Protein AF-A0A954LZQ9-F1 (afdb_monomer_lite)

Structure (mmCIF, N/CA/C/O backbone):
data_AF-A0A954LZQ9-F1
#
_entry.id   AF-A0A954LZQ9-F1
#
loop_
_atom_site.group_PDB
_atom_site.id
_atom_site.type_symbol
_atom_site.label_atom_id
_atom_site.label_alt_id
_atom_site.label_comp_id
_atom_site.label_asym_id
_atom_site.label_entity_id
_atom_site.label_seq_id
_atom_site.pdbx_PDB_ins_code
_atom_site.Cartn_x
_atom_site.Cartn_y
_atom_site.Cartn_z
_atom_site.occupancy
_atom_site.B_iso_or_equiv
_atom_site.auth_seq_id
_atom_site.auth_comp_id
_atom_site.auth_asym_id
_atom_site.auth_atom_id
_atom_site.pdbx_PDB_model_num
ATOM 1 N N . MET A 1 1 ? 8.704 12.516 14.316 1.00 36.72 1 MET A N 1
ATOM 2 C CA . MET A 1 1 ? 9.330 11.200 14.576 1.00 36.72 1 MET A CA 1
ATOM 3 C C . MET A 1 1 ? 9.450 10.522 13.229 1.00 36.72 1 MET A C 1
ATOM 5 O O . MET A 1 1 ? 8.586 9.747 12.837 1.00 36.72 1 MET A O 1
ATOM 9 N N . ASP A 1 2 ? 10.473 10.926 12.489 1.00 45.78 2 ASP A N 1
ATOM 10 C CA . ASP A 1 2 ? 10.726 10.529 11.110 1.00 45.78 2 ASP A CA 1
ATOM 11 C C . ASP A 1 2 ? 11.524 9.229 11.126 1.00 45.78 2 ASP A C 1
ATOM 13 O O . ASP A 1 2 ? 12.748 9.209 11.108 1.00 45.78 2 ASP A O 1
ATOM 17 N N . GLY A 1 3 ? 10.791 8.132 11.284 1.00 42.84 3 GLY A N 1
ATOM 18 C CA . GLY A 1 3 ? 11.306 6.764 11.251 1.00 42.84 3 GLY A CA 1
ATOM 19 C C . GLY A 1 3 ? 10.400 5.885 10.400 1.00 42.84 3 GLY A C 1
ATOM 20 O O . GLY A 1 3 ? 10.097 4.753 10.764 1.00 42.84 3 GLY A O 1
ATOM 21 N N . ALA A 1 4 ? 9.864 6.441 9.315 1.00 47.81 4 ALA A N 1
ATOM 22 C CA . ALA A 1 4 ? 9.024 5.682 8.412 1.00 47.81 4 ALA A CA 1
ATOM 23 C C . ALA A 1 4 ? 9.945 4.721 7.625 1.00 47.81 4 ALA A C 1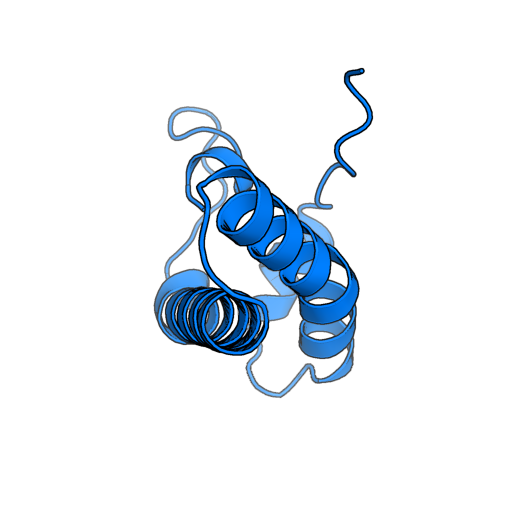
ATOM 25 O O . ALA A 1 4 ? 10.827 5.211 6.923 1.00 47.81 4 ALA A O 1
ATOM 26 N N . PRO A 1 5 ? 9.758 3.386 7.667 1.00 53.69 5 PRO A N 1
ATOM 27 C CA . PRO A 1 5 ? 10.696 2.425 7.069 1.00 53.69 5 PRO A CA 1
ATOM 28 C C . PRO A 1 5 ? 10.910 2.690 5.577 1.00 53.69 5 PRO A C 1
ATOM 30 O O . PRO A 1 5 ? 9.945 2.682 4.828 1.00 53.69 5 PRO A O 1
ATOM 33 N N . GLU A 1 6 ? 12.122 2.992 5.131 1.00 60.88 6 GLU A N 1
ATOM 34 C CA . GLU A 1 6 ? 12.376 3.231 3.709 1.00 60.88 6 GLU A CA 1
ATOM 35 C C . GLU A 1 6 ? 12.058 1.964 2.910 1.00 60.88 6 GLU A C 1
ATOM 37 O O . GLU A 1 6 ? 12.598 0.888 3.177 1.00 60.88 6 GLU A O 1
ATOM 42 N N . THR A 1 7 ? 11.135 2.076 1.959 1.00 68.94 7 THR A N 1
ATOM 43 C CA . THR A 1 7 ? 10.757 0.928 1.143 1.00 68.94 7 THR A CA 1
ATOM 44 C C . THR A 1 7 ? 11.824 0.718 0.100 1.00 68.94 7 THR A C 1
ATOM 46 O O . THR A 1 7 ? 12.047 1.566 -0.763 1.00 68.94 7 THR A O 1
ATOM 49 N N . ARG A 1 8 ? 12.507 -0.418 0.202 1.00 79.00 8 ARG A N 1
ATOM 50 C CA . ARG A 1 8 ? 13.597 -0.760 -0.702 1.00 79.00 8 ARG A CA 1
ATOM 51 C C . ARG A 1 8 ? 13.043 -0.866 -2.120 1.00 79.00 8 ARG A C 1
ATOM 53 O O . ARG A 1 8 ? 12.095 -1.613 -2.350 1.00 79.00 8 ARG A O 1
ATOM 60 N N . ALA A 1 9 ? 13.661 -0.173 -3.075 1.00 78.00 9 ALA A N 1
ATOM 61 C CA . ALA A 1 9 ? 13.282 -0.257 -4.489 1.00 78.00 9 ALA A CA 1
ATOM 62 C C . ALA A 1 9 ? 13.271 -1.712 -5.000 1.00 78.00 9 ALA A C 1
ATOM 64 O O . ALA A 1 9 ? 12.428 -2.078 -5.811 1.00 78.00 9 ALA A O 1
ATOM 65 N N . SER A 1 10 ? 14.147 -2.562 -4.452 1.00 83.00 10 SER A N 1
ATOM 66 C CA . SER A 1 10 ? 14.182 -4.000 -4.730 1.00 83.00 10 SER A CA 1
ATOM 67 C C . SER A 1 10 ? 12.906 -4.740 -4.323 1.00 83.00 10 SER A C 1
ATOM 69 O O . SER A 1 10 ? 12.534 -5.686 -5.003 1.00 83.00 10 SER A O 1
ATOM 71 N N . LEU A 1 11 ? 12.238 -4.336 -3.235 1.00 89.31 11 LEU A N 1
ATOM 72 C CA . LEU A 1 11 ? 10.965 -4.936 -2.830 1.00 89.31 11 LEU A CA 1
ATOM 73 C C . LEU A 1 11 ? 9.874 -4.572 -3.836 1.00 89.31 11 LEU A C 1
ATOM 75 O O . LEU A 1 11 ? 9.161 -5.451 -4.294 1.00 89.31 11 LEU A O 1
ATOM 79 N N . ILE A 1 12 ? 9.793 -3.300 -4.237 1.00 88.06 12 ILE A N 1
ATOM 80 C CA . ILE A 1 12 ? 8.771 -2.852 -5.192 1.00 88.06 12 ILE A CA 1
ATOM 81 C C . ILE A 1 12 ? 8.941 -3.518 -6.556 1.00 88.06 12 ILE A C 1
ATOM 83 O O . ILE A 1 12 ? 7.959 -3.983 -7.119 1.00 88.06 12 ILE A O 1
ATOM 87 N N . LEU A 1 13 ? 10.177 -3.641 -7.050 1.00 87.19 13 LEU A N 1
ATOM 88 C CA . LEU A 1 13 ? 10.455 -4.348 -8.304 1.00 87.19 13 LEU A CA 1
ATOM 89 C C . LEU A 1 13 ? 9.993 -5.812 -8.263 1.00 87.19 13 LEU A C 1
ATOM 91 O O . LEU A 1 13 ? 9.482 -6.312 -9.259 1.00 87.19 13 LEU A O 1
ATOM 95 N N . ARG A 1 14 ? 10.125 -6.486 -7.114 1.00 92.44 14 ARG A N 1
ATOM 96 C CA . ARG A 1 14 ? 9.640 -7.863 -6.938 1.00 92.44 14 ARG A CA 1
ATOM 97 C C . ARG A 1 14 ? 8.114 -7.967 -6.958 1.00 92.44 14 ARG A C 1
ATOM 99 O O . ARG A 1 14 ? 7.603 -8.981 -7.403 1.00 92.44 14 ARG A O 1
ATOM 106 N N . LEU A 1 15 ? 7.384 -6.911 -6.585 1.00 92.25 15 LEU A N 1
ATOM 107 C CA . LEU A 1 15 ? 5.914 -6.890 -6.664 1.00 92.25 15 LEU A CA 1
ATOM 108 C C . LEU A 1 15 ? 5.373 -6.879 -8.103 1.00 92.25 15 LEU A C 1
ATOM 110 O O . LEU A 1 15 ? 4.173 -7.058 -8.294 1.00 92.25 15 LEU A O 1
ATOM 114 N N . HIS A 1 16 ? 6.220 -6.677 -9.119 1.00 89.62 16 HIS A N 1
ATOM 115 C CA . HIS A 1 16 ? 5.815 -6.898 -10.512 1.00 89.62 16 HIS A CA 1
ATOM 116 C C . HIS A 1 16 ? 5.597 -8.387 -10.815 1.00 89.62 16 HIS A C 1
ATOM 118 O O . HIS A 1 16 ? 4.877 -8.710 -11.757 1.00 89.62 16 HIS A O 1
ATOM 124 N N . ASP A 1 17 ? 6.199 -9.286 -10.032 1.00 90.31 17 ASP A N 1
ATOM 125 C CA . ASP A 1 17 ? 5.918 -10.714 -10.084 1.00 90.31 17 ASP A CA 1
ATOM 126 C C . ASP A 1 17 ? 4.754 -11.045 -9.137 1.00 90.31 17 ASP A C 1
ATOM 128 O O . ASP A 1 17 ? 4.855 -10.961 -7.909 1.00 90.31 17 ASP A O 1
ATOM 132 N N . ARG A 1 18 ? 3.606 -11.416 -9.712 1.00 87.75 18 ARG A N 1
ATOM 133 C CA . ARG A 1 18 ? 2.420 -11.793 -8.929 1.00 87.75 18 ARG A CA 1
ATOM 134 C C . ARG A 1 18 ? 2.608 -13.099 -8.161 1.00 87.75 18 ARG A C 1
ATOM 136 O O . ARG A 1 18 ? 1.901 -13.306 -7.177 1.00 87.75 18 ARG A O 1
ATOM 143 N N . ASP A 1 19 ? 3.537 -13.946 -8.595 1.00 92.44 19 ASP A N 1
ATOM 144 C CA . ASP A 1 19 ? 3.801 -15.244 -7.982 1.00 92.44 19 ASP A CA 1
ATOM 145 C C . ASP A 1 19 ? 4.890 -15.165 -6.889 1.00 92.44 19 ASP A C 1
ATOM 147 O O . ASP A 1 19 ? 5.075 -16.130 -6.142 1.00 92.44 19 ASP A O 1
ATOM 151 N N . ASP A 1 20 ? 5.568 -14.017 -6.715 1.00 94.81 20 ASP A N 1
ATOM 152 C CA . ASP A 1 20 ? 6.530 -13.778 -5.623 1.00 94.81 20 ASP A CA 1
ATOM 153 C C . ASP A 1 20 ? 5.803 -13.514 -4.290 1.00 94.81 20 ASP A C 1
ATOM 155 O O . ASP A 1 20 ? 5.712 -12.390 -3.786 1.00 94.81 20 ASP A O 1
ATOM 159 N N . LEU A 1 21 ? 5.249 -14.582 -3.712 1.00 94.25 21 LEU A N 1
ATOM 160 C CA . LEU A 1 21 ? 4.495 -14.542 -2.455 1.00 94.25 21 LEU A CA 1
ATOM 161 C C . LEU A 1 21 ? 5.305 -13.958 -1.289 1.00 94.25 21 LEU A C 1
ATOM 163 O O . LEU A 1 21 ? 4.731 -13.280 -0.437 1.00 94.25 21 LEU A O 1
ATOM 167 N N . ASP A 1 22 ? 6.623 -14.171 -1.268 1.00 95.69 22 ASP A N 1
ATOM 168 C CA . ASP A 1 22 ? 7.505 -13.641 -0.225 1.00 95.69 22 ASP A CA 1
ATOM 169 C C . ASP A 1 22 ? 7.574 -12.109 -0.293 1.00 95.69 22 ASP A C 1
ATOM 171 O O . ASP A 1 22 ? 7.508 -11.436 0.738 1.00 95.69 22 ASP A O 1
ATOM 175 N N . ALA A 1 23 ? 7.659 -11.535 -1.500 1.00 94.00 23 ALA A N 1
ATOM 176 C CA . ALA A 1 23 ? 7.613 -10.086 -1.684 1.00 94.00 23 ALA A CA 1
ATOM 177 C C . ALA A 1 23 ? 6.255 -9.505 -1.267 1.00 94.00 23 ALA A C 1
ATOM 179 O O . ALA A 1 23 ? 6.206 -8.476 -0.589 1.00 94.00 23 ALA A O 1
ATOM 180 N N . TRP A 1 24 ? 5.152 -10.172 -1.620 1.00 95.06 24 TRP A N 1
ATOM 181 C CA . TRP A 1 24 ? 3.808 -9.755 -1.208 1.00 95.06 24 TRP A CA 1
ATOM 182 C C . TRP A 1 24 ? 3.612 -9.819 0.306 1.00 95.06 24 TRP A C 1
ATOM 184 O O . TRP A 1 24 ? 3.000 -8.916 0.887 1.00 95.06 24 TRP A O 1
ATOM 194 N N . GLN A 1 25 ? 4.157 -10.846 0.958 1.00 95.38 25 GLN A N 1
ATOM 195 C CA . GLN A 1 25 ? 4.128 -10.966 2.409 1.00 95.38 25 GLN A CA 1
ATOM 196 C C . GLN A 1 25 ? 4.942 -9.846 3.072 1.00 95.38 25 GLN A C 1
ATOM 198 O O . GLN A 1 25 ? 4.403 -9.137 3.922 1.00 95.38 25 GLN A O 1
ATOM 203 N N . GLU A 1 26 ? 6.189 -9.623 2.644 1.00 94.31 26 GLU A N 1
ATOM 204 C CA . GLU A 1 26 ? 7.047 -8.549 3.170 1.00 94.31 26 GLU A CA 1
ATOM 205 C C . GLU A 1 26 ? 6.387 -7.170 2.982 1.00 94.31 26 GLU A C 1
ATOM 207 O O . GLU A 1 26 ? 6.340 -6.350 3.903 1.00 94.31 26 GLU A O 1
ATOM 212 N N . PHE A 1 27 ? 5.799 -6.921 1.809 1.00 93.81 27 PHE A N 1
ATOM 213 C CA . PHE A 1 27 ? 5.049 -5.699 1.534 1.00 93.81 27 PHE A CA 1
ATOM 214 C C . PHE A 1 27 ? 3.863 -5.521 2.492 1.00 93.81 27 PHE A C 1
ATOM 216 O O . PHE A 1 27 ? 3.694 -4.446 3.078 1.00 93.81 27 PHE A O 1
ATOM 223 N N . SER A 1 28 ? 3.061 -6.570 2.689 1.00 94.56 28 SER A N 1
ATOM 224 C CA . SER A 1 28 ? 1.905 -6.539 3.587 1.00 94.56 28 SER A CA 1
ATOM 225 C C . SER A 1 28 ? 2.312 -6.268 5.038 1.00 94.56 28 SER A C 1
ATOM 227 O O . SER A 1 28 ? 1.737 -5.391 5.687 1.00 94.56 28 SER A O 1
ATOM 229 N N . GLU A 1 29 ? 3.361 -6.930 5.533 1.00 94.69 29 GLU A N 1
ATOM 230 C CA . GLU A 1 29 ? 3.887 -6.745 6.892 1.00 94.69 29 GLU A CA 1
ATOM 231 C C . GLU A 1 29 ? 4.342 -5.301 7.160 1.00 94.69 29 GLU A C 1
ATOM 233 O O . GLU A 1 29 ? 4.172 -4.783 8.269 1.00 94.69 29 GLU A O 1
ATOM 238 N N . ILE A 1 30 ? 4.868 -4.615 6.142 1.00 92.25 30 ILE A N 1
ATOM 239 C CA . ILE A 1 30 ? 5.301 -3.217 6.246 1.00 92.25 30 ILE A CA 1
ATOM 240 C C . ILE A 1 30 ? 4.106 -2.259 6.164 1.00 92.25 30 ILE A C 1
ATOM 242 O O . ILE A 1 30 ? 3.987 -1.328 6.973 1.00 92.25 30 ILE A O 1
ATOM 246 N N . TYR A 1 31 ? 3.228 -2.449 5.178 1.00 93.06 31 TYR A N 1
ATOM 247 C CA . TYR A 1 31 ? 2.244 -1.438 4.795 1.00 93.06 31 TYR A CA 1
ATOM 248 C C . TYR A 1 31 ? 0.874 -1.610 5.431 1.00 93.06 31 TYR A C 1
ATOM 250 O O . TYR A 1 31 ? 0.262 -0.600 5.786 1.00 93.06 31 TYR A O 1
ATOM 258 N N . HIS A 1 32 ? 0.413 -2.838 5.666 1.00 95.69 32 HIS A N 1
ATOM 259 C CA . HIS A 1 32 ? -0.858 -3.073 6.347 1.00 95.69 32 HIS A CA 1
ATOM 260 C C . HIS A 1 32 ? -0.938 -2.345 7.706 1.00 95.69 32 HIS A C 1
ATOM 262 O O . HIS A 1 32 ? -1.856 -1.541 7.900 1.00 95.69 32 HIS A O 1
ATOM 268 N N . PRO A 1 33 ? 0.018 -2.510 8.650 1.00 96.00 33 PRO A N 1
ATOM 269 C CA . PRO A 1 33 ? -0.053 -1.812 9.933 1.00 96.00 33 PRO A CA 1
ATOM 270 C C . PRO A 1 33 ? 0.125 -0.294 9.801 1.00 96.00 33 PRO A C 1
ATOM 272 O O . PRO A 1 33 ? -0.362 0.454 10.650 1.00 96.00 33 PRO A O 1
ATOM 275 N N . LEU A 1 34 ? 0.817 0.187 8.764 1.00 94.12 34 LEU A N 1
ATOM 276 C CA . LEU A 1 34 ? 0.976 1.617 8.505 1.00 94.12 34 LEU A CA 1
ATOM 277 C C . LEU A 1 34 ? -0.353 2.250 8.073 1.00 94.12 34 LEU A C 1
ATOM 279 O O . LEU A 1 34 ? -0.781 3.228 8.692 1.00 94.12 34 LEU A O 1
ATOM 283 N N . VAL A 1 35 ? -1.029 1.662 7.084 1.00 95.69 35 VAL A N 1
ATOM 284 C CA . VAL A 1 35 ? -2.338 2.127 6.601 1.00 95.69 35 VAL A CA 1
ATOM 285 C C . VAL A 1 35 ? -3.393 1.988 7.696 1.00 95.69 35 VAL A C 1
ATOM 287 O O . VAL A 1 35 ? -4.140 2.932 7.947 1.00 95.69 35 VAL A O 1
ATOM 290 N N . PHE A 1 36 ? -3.395 0.871 8.427 1.00 97.75 36 PHE A N 1
ATOM 291 C CA . PHE A 1 36 ? -4.289 0.671 9.565 1.00 97.75 36 PHE A CA 1
ATOM 292 C C . PHE A 1 36 ? -4.129 1.779 10.618 1.00 97.75 36 PHE A C 1
ATOM 294 O O . PHE A 1 36 ? -5.111 2.392 11.036 1.00 97.75 36 PHE A O 1
ATOM 301 N N . ARG A 1 37 ? -2.892 2.093 11.037 1.00 97.19 37 ARG A N 1
ATOM 302 C CA . ARG A 1 37 ? -2.640 3.181 12.002 1.00 97.19 37 ARG A CA 1
ATOM 303 C C . ARG A 1 37 ? -3.071 4.540 11.458 1.00 97.19 37 ARG A C 1
ATOM 305 O O . ARG A 1 37 ? -3.618 5.338 12.220 1.00 97.19 37 ARG A O 1
ATOM 312 N N . LEU A 1 38 ? -2.860 4.795 10.167 1.00 95.69 38 LEU A N 1
ATOM 313 C CA . LEU A 1 38 ? -3.319 6.019 9.517 1.00 95.69 38 LEU A CA 1
ATOM 314 C C . LEU A 1 38 ? -4.849 6.123 9.564 1.00 95.69 38 LEU A C 1
ATOM 316 O O . LEU A 1 38 ? -5.361 7.123 10.063 1.00 95.69 38 LEU A O 1
ATOM 320 N N . ALA A 1 39 ? -5.577 5.082 9.159 1.00 97.44 39 ALA A N 1
ATOM 321 C CA . ALA A 1 39 ? -7.037 5.035 9.243 1.00 97.44 39 ALA A CA 1
ATOM 322 C C . ALA A 1 39 ? -7.530 5.230 10.689 1.00 97.44 39 ALA A C 1
ATOM 324 O O . ALA A 1 39 ? -8.397 6.066 10.949 1.00 97.44 39 ALA A O 1
ATOM 325 N N . ARG A 1 40 ? -6.905 4.561 11.667 1.00 98.19 40 ARG A N 1
ATOM 326 C CA . ARG A 1 40 ? -7.211 4.755 13.095 1.00 98.19 40 ARG A CA 1
ATOM 327 C C . ARG A 1 40 ? -6.991 6.198 13.546 1.00 98.19 40 ARG A C 1
ATOM 329 O O . ARG A 1 40 ? -7.846 6.749 14.234 1.00 98.19 40 ARG A O 1
ATOM 336 N N . SER A 1 41 ? -5.897 6.836 13.127 1.00 97.44 41 SER A N 1
ATOM 337 C CA . SER A 1 41 ? -5.625 8.251 13.434 1.00 97.44 41 SER A CA 1
ATOM 338 C C . SER A 1 41 ? -6.619 9.222 12.786 1.00 97.44 41 SER A C 1
ATOM 340 O O . SER A 1 41 ? -6.777 10.345 13.256 1.00 97.44 41 SER A O 1
ATOM 342 N N . LYS A 1 42 ? -7.319 8.784 11.733 1.00 97.00 42 LYS A N 1
ATOM 343 C CA . LYS A 1 42 ? -8.384 9.534 11.057 1.00 97.00 42 LYS A CA 1
ATOM 344 C C . LYS A 1 42 ? -9.774 9.277 11.653 1.00 97.00 42 LYS A C 1
ATOM 346 O O . LYS A 1 42 ? -10.746 9.828 11.153 1.00 97.00 42 LYS A O 1
ATOM 351 N N . GLY A 1 43 ? -9.872 8.485 12.725 1.00 97.56 43 GLY A N 1
ATOM 352 C CA . GLY A 1 43 ? -11.111 8.272 13.477 1.00 97.56 43 GLY A CA 1
ATOM 353 C C . GLY A 1 43 ? -11.942 7.063 13.043 1.00 97.56 43 GLY A C 1
ATOM 354 O O . GLY A 1 43 ? -13.008 6.840 13.610 1.00 97.56 43 GLY A O 1
ATOM 355 N N . PHE A 1 44 ? -11.463 6.254 12.094 1.00 98.19 44 PHE A N 1
ATOM 356 C CA . PHE A 1 44 ? -12.140 5.016 11.700 1.00 98.19 44 PHE A CA 1
ATOM 357 C C . PHE A 1 44 ? -12.154 4.023 12.860 1.00 98.19 44 PHE A C 1
ATOM 359 O O . PHE A 1 44 ? -11.147 3.881 13.558 1.00 98.19 44 PHE A O 1
ATOM 366 N N . GLN A 1 45 ? -13.264 3.307 13.057 1.00 98.38 45 GLN A N 1
ATOM 367 C CA . GLN A 1 45 ? -13.341 2.182 13.998 1.00 98.38 45 GLN A CA 1
ATOM 368 C C . GLN A 1 45 ? -12.406 1.032 13.585 1.00 98.38 45 GLN A C 1
ATOM 370 O O . GLN A 1 45 ? -11.834 1.039 12.499 1.00 98.38 45 GLN A O 1
ATOM 375 N N . HIS A 1 46 ? -12.184 0.070 14.484 1.00 97.75 46 HIS A N 1
ATOM 376 C CA . HIS A 1 46 ? -11.190 -0.986 14.269 1.00 97.75 46 HIS A CA 1
ATOM 377 C C . HIS A 1 46 ? -11.467 -1.819 13.009 1.00 97.75 46 HIS A C 1
ATOM 379 O O . HIS A 1 46 ? -10.546 -2.021 12.227 1.00 97.75 46 HIS A O 1
ATOM 385 N N . SER A 1 47 ? -12.716 -2.250 12.804 1.00 98.06 47 SER A N 1
ATOM 386 C CA . SER A 1 47 ? -13.135 -3.003 11.614 1.00 98.06 47 SER A CA 1
ATOM 387 C C . SER A 1 47 ? -12.871 -2.214 10.337 1.00 98.06 47 SER A C 1
ATOM 389 O O . SER A 1 47 ? -12.134 -2.672 9.476 1.00 98.06 47 SER A O 1
ATOM 391 N N . ASP A 1 48 ? -13.362 -0.978 10.274 1.00 98.06 48 ASP A N 1
ATOM 392 C CA . ASP A 1 48 ? -13.250 -0.162 9.066 1.00 98.06 48 ASP A CA 1
ATOM 393 C C . ASP A 1 48 ? -11.786 0.173 8.762 1.00 98.06 48 ASP A C 1
ATOM 395 O O . ASP A 1 48 ? -11.390 0.262 7.607 1.00 98.06 48 ASP A O 1
ATOM 399 N N . ALA A 1 49 ? -10.948 0.332 9.790 1.00 98.25 49 ALA A N 1
ATOM 400 C CA . ALA A 1 49 ? -9.517 0.531 9.600 1.00 98.25 49 ALA A CA 1
ATOM 401 C C . ALA A 1 49 ? -8.817 -0.715 9.029 1.00 98.25 49 ALA A C 1
ATOM 403 O O . ALA A 1 49 ? -7.867 -0.561 8.259 1.00 98.25 49 ALA A O 1
ATOM 404 N N . LEU A 1 50 ? -9.257 -1.928 9.391 1.00 97.69 50 LEU A N 1
ATOM 405 C CA . LEU A 1 50 ? -8.769 -3.170 8.778 1.00 97.69 50 LEU A CA 1
ATOM 406 C C . LEU A 1 50 ? -9.229 -3.280 7.322 1.00 97.69 50 LEU A C 1
ATOM 408 O O . LEU A 1 50 ? -8.422 -3.619 6.460 1.00 97.69 50 LEU A O 1
ATOM 412 N N . ASP A 1 51 ? -10.489 -2.953 7.042 1.00 97.94 51 ASP A N 1
ATOM 413 C CA . ASP A 1 51 ? -11.041 -3.000 5.685 1.00 97.94 51 ASP A CA 1
ATOM 414 C C . ASP A 1 51 ? -10.348 -1.986 4.769 1.00 97.94 51 ASP A C 1
ATOM 416 O O . ASP A 1 51 ? -9.952 -2.318 3.655 1.00 97.94 51 ASP A O 1
ATOM 420 N N . VAL A 1 52 ? -10.102 -0.767 5.262 1.00 97.12 52 VAL A N 1
ATOM 421 C CA . VAL A 1 52 ? -9.328 0.254 4.541 1.00 97.12 52 VAL A CA 1
ATOM 422 C C . VAL A 1 52 ? -7.905 -0.225 4.265 1.00 97.12 52 VAL A C 1
ATOM 424 O O . VAL A 1 52 ? -7.411 -0.043 3.155 1.00 97.12 52 VAL A O 1
ATOM 427 N N . ALA A 1 53 ? -7.235 -0.837 5.247 1.00 96.94 53 ALA A N 1
ATOM 428 C CA . ALA A 1 53 ? -5.889 -1.362 5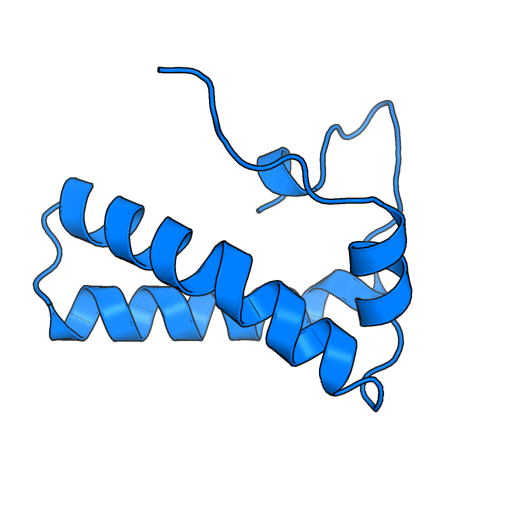.042 1.00 96.94 53 ALA A CA 1
ATOM 429 C C . ALA A 1 53 ? -5.870 -2.440 3.950 1.00 96.94 53 ALA A C 1
ATOM 431 O O . ALA A 1 53 ? -5.056 -2.359 3.032 1.00 96.94 53 ALA A O 1
ATOM 432 N N . GLN A 1 54 ? -6.800 -3.394 3.999 1.00 95.88 54 GLN A N 1
ATOM 433 C CA . GLN A 1 54 ? -6.933 -4.424 2.969 1.00 95.88 54 GLN A CA 1
ATOM 434 C C . GLN A 1 54 ? -7.224 -3.835 1.583 1.00 95.88 54 GLN A C 1
ATOM 436 O O . GLN A 1 54 ? -6.529 -4.169 0.626 1.00 95.88 54 GLN A O 1
ATOM 441 N N . GLU A 1 55 ? -8.193 -2.925 1.466 1.00 97.19 55 GLU A N 1
ATOM 442 C CA . GLU A 1 55 ? -8.564 -2.289 0.195 1.00 97.19 55 GLU A CA 1
ATOM 443 C C . GLU A 1 55 ? -7.389 -1.517 -0.423 1.00 97.19 55 GLU A C 1
ATOM 445 O O . GLU A 1 55 ? -7.151 -1.598 -1.628 1.00 97.19 55 GLU A O 1
ATOM 450 N N . VAL A 1 56 ? -6.612 -0.794 0.390 1.00 95.88 56 VAL A N 1
ATOM 451 C CA . VAL A 1 56 ? -5.410 -0.096 -0.087 1.00 95.88 56 VAL A CA 1
ATOM 452 C C . VAL A 1 56 ? -4.391 -1.090 -0.637 1.00 95.88 56 VAL A C 1
ATOM 454 O O . VAL A 1 56 ? -3.894 -0.894 -1.745 1.00 95.88 56 VAL A O 1
ATOM 457 N N . LEU A 1 57 ? -4.107 -2.176 0.085 1.00 94.12 57 LEU A N 1
ATOM 458 C CA . LEU A 1 57 ? -3.160 -3.198 -0.367 1.00 94.12 57 LEU A CA 1
ATOM 459 C C . LEU A 1 57 ? -3.626 -3.873 -1.670 1.00 94.12 57 LEU A C 1
ATOM 461 O O . LEU A 1 5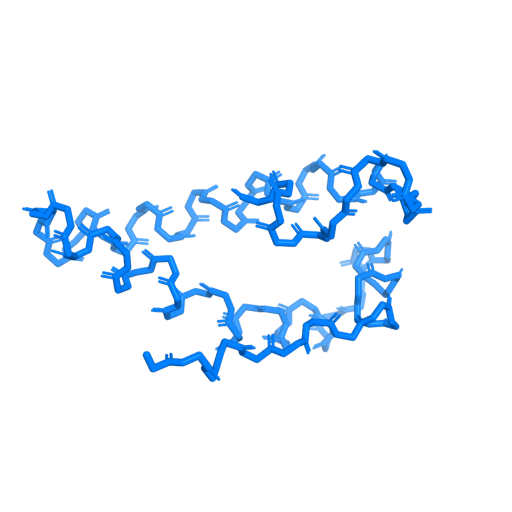7 ? -2.820 -4.065 -2.579 1.00 94.12 57 LEU A O 1
ATOM 465 N N . LEU A 1 58 ? -4.924 -4.163 -1.806 1.00 94.44 58 LEU A N 1
ATOM 466 C CA . LEU A 1 58 ? -5.508 -4.719 -3.032 1.00 94.44 58 LEU A CA 1
ATOM 467 C C . LEU A 1 58 ? -5.381 -3.762 -4.224 1.00 94.44 58 LEU A C 1
ATOM 469 O O . LEU A 1 58 ? -5.049 -4.183 -5.334 1.00 94.44 58 LEU A O 1
ATOM 473 N N . ARG A 1 59 ? -5.598 -2.460 -4.008 1.00 94.62 59 ARG A N 1
ATOM 474 C CA . ARG A 1 59 ? -5.408 -1.443 -5.052 1.00 94.62 59 ARG A CA 1
ATOM 475 C C . ARG A 1 59 ? -3.957 -1.325 -5.480 1.00 94.62 59 ARG A C 1
ATOM 477 O O . ARG A 1 59 ? -3.699 -1.207 -6.676 1.00 94.62 59 ARG A O 1
ATOM 484 N N . VAL A 1 60 ? -3.023 -1.398 -4.532 1.00 92.81 60 VAL A N 1
ATOM 485 C CA . VAL A 1 60 ? -1.595 -1.451 -4.859 1.00 92.81 60 VAL A CA 1
ATOM 486 C C . VAL A 1 60 ? -1.308 -2.668 -5.721 1.00 92.81 60 VAL A C 1
ATOM 488 O O . VAL A 1 60 ? -0.672 -2.511 -6.756 1.00 92.81 60 VAL A O 1
ATOM 491 N N . ALA A 1 61 ? -1.839 -3.842 -5.375 1.00 90.62 61 ALA A N 1
ATOM 492 C CA . ALA A 1 61 ? -1.618 -5.048 -6.164 1.00 90.62 61 ALA A CA 1
ATOM 493 C C . ALA A 1 61 ? -2.079 -4.919 -7.625 1.00 90.62 61 ALA A C 1
ATOM 495 O O . ALA A 1 61 ? -1.412 -5.405 -8.535 1.00 90.62 61 ALA A O 1
ATOM 496 N N . GLY A 1 62 ? -3.180 -4.204 -7.872 1.00 91.31 62 GLY A N 1
ATOM 497 C CA . GLY A 1 62 ? -3.664 -3.933 -9.228 1.00 91.31 62 GLY A CA 1
ATOM 498 C C . GLY A 1 62 ? -2.912 -2.831 -9.987 1.00 91.31 62 GLY A C 1
ATOM 499 O O . GLY A 1 62 ? 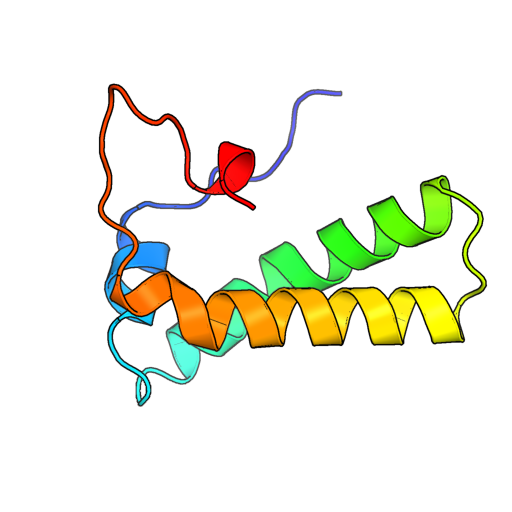-3.027 -2.755 -11.211 1.00 91.31 62 GLY A O 1
ATOM 500 N N . ALA A 1 63 ? -2.178 -1.961 -9.289 1.00 91.38 63 ALA A N 1
ATOM 501 C CA . ALA A 1 63 ? -1.549 -0.778 -9.876 1.00 91.38 63 ALA A CA 1
ATOM 502 C C . ALA A 1 63 ? -0.015 -0.853 -9.940 1.00 91.38 63 ALA A C 1
ATOM 504 O O . ALA A 1 63 ? 0.580 -0.223 -10.816 1.00 91.38 63 ALA A O 1
ATOM 505 N N . VAL A 1 64 ? 0.620 -1.624 -9.052 1.00 89.81 64 VAL A N 1
ATOM 506 C CA . VAL A 1 64 ? 2.080 -1.670 -8.891 1.00 89.81 64 VAL A CA 1
ATOM 507 C C . VAL A 1 64 ? 2.799 -2.232 -10.113 1.00 89.81 64 VAL A C 1
ATOM 509 O O . VAL A 1 64 ? 3.883 -1.765 -10.420 1.00 89.81 64 VAL A O 1
ATOM 512 N N . GLU A 1 65 ? 2.174 -3.120 -10.893 1.00 85.69 65 GLU A N 1
ATOM 513 C CA . GLU A 1 65 ? 2.759 -3.611 -12.154 1.00 85.69 65 GLU A CA 1
ATOM 514 C C . GLU A 1 65 ? 3.105 -2.494 -13.146 1.00 85.69 65 GLU A C 1
ATOM 516 O O . GLU A 1 65 ? 3.991 -2.659 -13.981 1.00 85.69 65 GLU A O 1
ATOM 521 N N . ARG A 1 66 ? 2.377 -1.372 -13.084 1.00 85.62 66 ARG A N 1
ATOM 522 C CA . ARG A 1 66 ? 2.579 -0.201 -13.951 1.00 85.62 66 ARG A CA 1
ATOM 523 C C . ARG A 1 66 ? 3.378 0.897 -13.266 1.00 85.62 66 ARG A C 1
ATOM 525 O O . ARG A 1 66 ? 3.578 1.959 -13.853 1.00 85.62 66 ARG A O 1
ATOM 532 N N . TRP A 1 67 ? 3.736 0.697 -12.004 1.00 86.69 67 TRP A N 1
ATOM 533 C CA . TRP A 1 67 ? 4.540 1.651 -11.275 1.00 86.69 67 TRP A CA 1
ATOM 534 C C . TRP A 1 67 ? 5.992 1.485 -11.711 1.00 86.69 67 TRP A C 1
ATOM 536 O O . TRP A 1 67 ? 6.541 0.391 -11.681 1.00 86.69 67 TRP A O 1
ATOM 546 N N . GLU A 1 68 ? 6.618 2.580 -12.118 1.00 80.31 68 GLU A N 1
ATOM 547 C CA . GLU A 1 68 ? 8.033 2.608 -12.463 1.00 80.31 68 GLU A CA 1
ATOM 548 C C . GLU A 1 68 ? 8.734 3.611 -11.542 1.00 80.31 68 GLU A C 1
ATOM 550 O O . GLU A 1 68 ? 8.200 4.708 -11.325 1.00 80.31 68 GLU A O 1
ATOM 555 N N . PRO A 1 69 ? 9.918 3.275 -10.997 1.00 75.69 69 PRO A N 1
ATOM 556 C CA . PRO A 1 69 ? 10.698 4.225 -10.224 1.00 75.69 69 PRO A CA 1
ATOM 557 C C . PRO A 1 69 ? 11.098 5.406 -11.112 1.00 75.69 69 PRO A C 1
ATOM 559 O O . PRO A 1 69 ? 11.862 5.248 -12.062 1.00 75.69 69 PRO A O 1
ATOM 562 N N . ASP A 1 70 ? 10.610 6.596 -10.777 1.00 78.56 70 ASP A N 1
ATOM 563 C CA . ASP A 1 70 ? 10.909 7.828 -11.500 1.00 78.56 70 ASP A CA 1
ATOM 564 C C . ASP A 1 70 ? 11.295 8.925 -10.488 1.00 78.56 70 ASP A C 1
ATOM 566 O O . ASP A 1 70 ? 10.452 9.331 -9.678 1.00 78.56 70 ASP A O 1
ATOM 570 N N . PRO A 1 71 ? 12.556 9.408 -10.504 1.00 75.19 71 PRO A N 1
ATOM 571 C CA . PRO A 1 71 ? 13.027 10.453 -9.596 1.00 75.19 71 PRO A CA 1
ATOM 572 C C . PRO A 1 71 ? 12.199 11.743 -9.657 1.00 75.19 71 PRO A C 1
ATOM 574 O O . PRO A 1 71 ? 12.145 12.465 -8.663 1.00 75.19 71 PRO A O 1
ATOM 577 N N . GLU A 1 72 ? 11.547 12.029 -10.789 1.00 80.06 72 GLU A N 1
ATOM 578 C CA . GLU A 1 72 ? 10.710 13.218 -10.971 1.00 80.06 72 GLU A CA 1
ATOM 579 C C . GLU A 1 72 ? 9.282 13.022 -10.432 1.00 80.06 72 GLU A C 1
ATOM 581 O O . GLU A 1 72 ? 8.646 13.990 -10.015 1.00 80.06 72 GLU A O 1
ATOM 586 N N . LYS A 1 73 ? 8.775 11.779 -10.385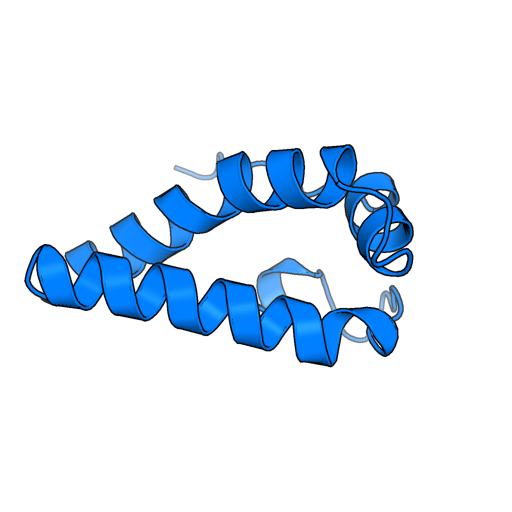 1.00 75.38 73 LYS A N 1
ATOM 587 C CA . LYS A 1 73 ? 7.429 11.455 -9.858 1.00 75.38 73 LYS A CA 1
ATOM 588 C C . LYS A 1 73 ? 7.407 11.208 -8.348 1.00 75.38 73 LYS A C 1
ATOM 590 O O . LYS A 1 73 ? 6.338 11.231 -7.739 1.00 75.38 73 LYS A O 1
ATOM 595 N N . GLY A 1 74 ? 8.573 11.011 -7.735 1.00 81.62 74 GLY A N 1
ATOM 596 C CA . GLY A 1 74 ? 8.735 10.866 -6.292 1.00 81.62 74 GLY A CA 1
ATOM 597 C C . GLY A 1 74 ? 8.814 9.416 -5.811 1.00 81.62 74 GLY A C 1
ATOM 598 O O . GLY A 1 74 ? 8.974 8.470 -6.578 1.00 81.62 74 GLY A O 1
ATOM 599 N N . THR A 1 75 ? 8.761 9.236 -4.489 1.00 85.25 75 THR A N 1
ATOM 600 C CA . THR A 1 75 ? 8.930 7.911 -3.870 1.00 85.25 75 THR A CA 1
ATOM 601 C C . THR A 1 75 ? 7.667 7.063 -3.995 1.00 85.25 75 THR A C 1
ATOM 603 O O . THR A 1 75 ? 6.556 7.590 -4.030 1.00 85.25 75 THR A O 1
ATOM 606 N N . PHE A 1 76 ? 7.819 5.737 -3.930 1.00 84.75 76 PHE A N 1
ATOM 607 C CA . PHE A 1 76 ? 6.685 4.809 -3.869 1.00 84.75 76 PHE A CA 1
ATOM 608 C C . PHE A 1 76 ? 5.680 5.168 -2.757 1.00 84.75 76 PHE A C 1
ATOM 610 O O . PHE A 1 76 ? 4.477 5.029 -2.923 1.00 84.75 76 PHE A O 1
ATOM 617 N N . ARG A 1 77 ? 6.157 5.696 -1.625 1.00 82.62 77 ARG A N 1
ATOM 618 C CA . ARG A 1 77 ? 5.292 6.166 -0.534 1.00 82.62 77 ARG A CA 1
ATOM 619 C C . ARG A 1 77 ? 4.528 7.446 -0.810 1.00 82.62 77 ARG A C 1
ATOM 621 O O . ARG A 1 77 ? 3.522 7.659 -0.161 1.00 82.62 77 ARG A O 1
ATOM 628 N N . GLY A 1 78 ? 5.055 8.325 -1.657 1.00 84.56 78 GLY A N 1
ATOM 629 C CA . GLY A 1 78 ? 4.318 9.511 -2.087 1.00 84.56 78 GLY A CA 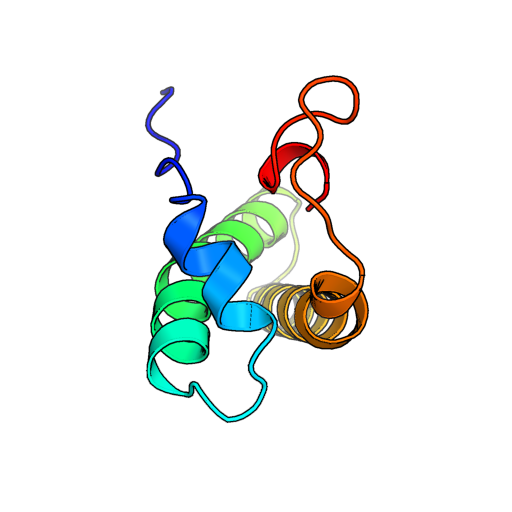1
ATOM 630 C C . GLY A 1 78 ? 3.231 9.160 -3.101 1.00 84.56 78 GLY A C 1
ATOM 631 O O . GLY A 1 78 ? 2.245 9.879 -3.211 1.00 84.56 78 GLY A O 1
ATOM 632 N N . TRP A 1 79 ? 3.426 8.060 -3.830 1.00 85.12 79 TRP A N 1
ATOM 633 C CA . TRP A 1 79 ? 2.428 7.489 -4.727 1.00 85.12 79 TRP A CA 1
ATOM 634 C C . TRP A 1 79 ? 1.315 6.730 -3.984 1.00 85.12 79 TRP A C 1
ATOM 636 O O . TRP A 1 79 ? 0.165 6.795 -4.415 1.00 85.12 79 TRP A O 1
ATOM 646 N N . LEU A 1 80 ? 1.657 6.034 -2.893 1.00 84.12 80 LEU A N 1
ATOM 647 C CA . LEU A 1 80 ? 0.716 5.328 -2.013 1.00 84.12 80 LEU A CA 1
ATOM 648 C C . LEU A 1 80 ? -0.157 6.283 -1.184 1.00 84.12 80 LEU A C 1
ATOM 650 O O . LEU A 1 80 ? -1.383 6.040 -1.129 1.00 84.12 80 LEU A O 1
#

Sequence (80 aa):
MDGAPETRASLILRLHDRDDLDAWQEFSEIYHPLVFRLARSKGFQHSDALDVAQEVLLRVAGAVERWEPDPEKGTFRGWL

pLDDT: mean 87.69, std 13.32, range [36.72, 98.38]

Secondary structure (DSSP, 8-state):
---PPP--HHHHHHTT-TT-HHHHHHHHHHHHHHHHHHHHHTT--HHHHHHHHHHHHHHHHHHGGG---BTTTB-HHHH-

Radius of gyration: 13.04 Å; chains: 1; bounding box: 28×28×28 Å

Foldseek 3Di:
DPPQPADDPVLLVCLLDVPPVVSLVVVCVRQLVVQLVVCVVVPDDNVVSNVRSVVVSVVCSVCSNVDDDDVVVDGPVVVD